Protein AF-A0A4Q3AF42-F1 (afdb_monomer_lite)

pLDDT: mean 87.9, std 11.04, range [40.94, 97.75]

Sequence (91 aa):
MTRASASNPMFGGGLWRNAGGREIEVEDALDPPASTGFWQEAGLSRSQPRDFYALIGSSGRRVYIWPREQVVIARHGVARSWRDGPFLRAI

Radius of gyration: 13.6 Å; chains: 1; bounding box: 35×37×26 Å

Foldseek 3Di:
DPDQDPVGNDFAFDKAFFAADDADFVVVCVVVPDDPVCNVRYGNEPLDDRRWMWGDTPQQFIWTADPVVRDIDGDPDGHNPDHSYVVVVVD

Structure (mmCIF, N/CA/C/O backbone):
data_AF-A0A4Q3AF42-F1
#
_entry.id   AF-A0A4Q3AF42-F1
#
loop_
_atom_site.group_PDB
_atom_site.id
_atom_site.type_symbol
_atom_site.label_atom_id
_atom_site.label_alt_id
_atom_site.label_comp_id
_atom_site.label_asym_id
_atom_site.label_entity_id
_atom_site.label_seq_id
_atom_site.pdbx_PDB_ins_code
_atom_site.Cartn_x
_atom_site.Cartn_y
_atom_site.Cartn_z
_atom_site.occupancy
_atom_site.B_iso_or_equiv
_atom_site.auth_seq_id
_atom_site.auth_comp_id
_atom_site.auth_asym_id
_atom_site.auth_atom_id
_atom_site.pdbx_PDB_model_num
ATOM 1 N N . MET A 1 1 ? 4.332 -21.478 -1.972 1.00 40.94 1 MET A N 1
ATOM 2 C CA . MET A 1 1 ? 5.180 -21.409 -0.761 1.00 40.94 1 MET A CA 1
ATOM 3 C C . MET A 1 1 ? 6.131 -20.232 -0.893 1.00 40.94 1 MET A C 1
ATOM 5 O O . MET A 1 1 ? 6.825 -20.124 -1.896 1.00 40.94 1 MET A O 1
ATOM 9 N N . THR A 1 2 ? 6.123 -19.320 0.073 1.00 50.84 2 THR A N 1
ATOM 10 C CA . THR A 1 2 ? 7.061 -18.200 0.185 1.00 50.84 2 THR A CA 1
ATOM 11 C C . THR A 1 2 ? 8.410 -18.752 0.650 1.00 50.84 2 THR A C 1
ATOM 13 O O . THR A 1 2 ? 8.662 -18.867 1.842 1.00 50.84 2 THR A O 1
ATOM 16 N N . ARG A 1 3 ? 9.266 -19.202 -0.276 1.00 51.72 3 ARG A N 1
ATOM 17 C CA . ARG A 1 3 ? 10.562 -19.769 0.114 1.00 51.72 3 ARG A CA 1
ATOM 18 C C . ARG A 1 3 ? 11.496 -18.625 0.493 1.00 51.72 3 ARG A C 1
ATOM 20 O O . ARG A 1 3 ? 12.056 -17.965 -0.377 1.00 51.72 3 ARG A O 1
ATOM 27 N N . ALA A 1 4 ? 11.598 -18.369 1.791 1.00 57.91 4 ALA A N 1
ATOM 28 C CA . ALA A 1 4 ? 12.673 -17.566 2.345 1.00 57.91 4 ALA A CA 1
ATOM 29 C C . ALA A 1 4 ? 13.993 -18.215 1.908 1.00 57.91 4 ALA A C 1
ATOM 31 O O . ALA A 1 4 ? 14.080 -19.450 1.862 1.00 57.91 4 ALA A O 1
ATOM 32 N N . SER A 1 5 ? 14.979 -17.429 1.477 1.00 62.16 5 SER A N 1
ATOM 33 C CA . SER A 1 5 ? 16.249 -18.040 1.092 1.00 62.16 5 SER A CA 1
ATOM 34 C C . SER A 1 5 ? 16.928 -18.558 2.360 1.00 62.16 5 SER A C 1
ATOM 36 O O . SER A 1 5 ? 16.765 -17.980 3.433 1.00 62.16 5 SER A O 1
ATOM 38 N N . ALA A 1 6 ? 17.696 -19.644 2.260 1.00 69.75 6 ALA A N 1
ATOM 39 C CA . ALA A 1 6 ? 18.472 -20.119 3.410 1.00 69.75 6 ALA A CA 1
ATOM 40 C C . ALA A 1 6 ? 19.441 -19.034 3.925 1.00 69.75 6 ALA A C 1
ATOM 42 O O . ALA A 1 6 ? 19.769 -19.006 5.105 1.00 69.75 6 ALA A O 1
ATOM 43 N N . SER A 1 7 ? 19.858 -18.122 3.042 1.00 72.81 7 SER A N 1
ATOM 44 C CA . SER A 1 7 ? 20.741 -16.997 3.351 1.00 72.81 7 SER A CA 1
ATOM 45 C C . SER A 1 7 ? 20.034 -15.837 4.061 1.00 72.81 7 SER A C 1
ATOM 47 O O . SER A 1 7 ? 20.679 -15.114 4.811 1.00 72.81 7 SER A O 1
ATOM 49 N N . ASN A 1 8 ? 18.731 -15.640 3.838 1.00 70.19 8 ASN A N 1
ATOM 50 C CA . ASN A 1 8 ? 17.920 -14.673 4.570 1.00 70.19 8 ASN A CA 1
ATOM 51 C C . ASN A 1 8 ? 16.481 -15.199 4.729 1.00 70.19 8 ASN A C 1
ATOM 53 O O . ASN A 1 8 ? 15.673 -15.079 3.799 1.00 70.19 8 ASN A O 1
ATOM 57 N N . PRO A 1 9 ? 16.140 -15.766 5.902 1.00 70.56 9 PRO A N 1
ATOM 58 C CA . PRO A 1 9 ? 14.796 -16.255 6.168 1.00 70.56 9 PRO A CA 1
ATOM 59 C C . PRO A 1 9 ? 13.795 -15.126 6.470 1.00 70.56 9 PRO A C 1
ATOM 61 O O . PRO A 1 9 ? 12.601 -15.385 6.621 1.00 70.56 9 PRO A O 1
ATOM 64 N N . MET A 1 10 ? 14.270 -13.883 6.587 1.00 75.19 10 MET A N 1
ATOM 65 C CA . MET A 1 10 ? 13.461 -12.721 6.926 1.00 75.19 10 MET A CA 1
ATOM 66 C C . MET A 1 10 ? 12.953 -12.018 5.666 1.00 75.19 10 MET A C 1
ATOM 68 O O . MET A 1 10 ? 13.614 -11.979 4.628 1.00 75.19 10 MET A O 1
ATOM 72 N N . PHE A 1 11 ? 11.777 -11.405 5.782 1.00 74.25 11 PHE A N 1
ATOM 73 C CA . PHE A 1 11 ? 11.173 -10.590 4.734 1.00 74.25 11 PHE A CA 1
ATOM 74 C C . PHE A 1 11 ? 10.935 -9.178 5.267 1.00 74.25 11 PHE A C 1
ATOM 76 O O . PHE A 1 11 ? 10.474 -9.011 6.394 1.00 74.25 11 PHE A O 1
ATOM 83 N N . GLY A 1 12 ? 11.247 -8.174 4.451 1.00 77.88 12 GLY A N 1
ATOM 84 C CA . GLY A 1 12 ? 10.96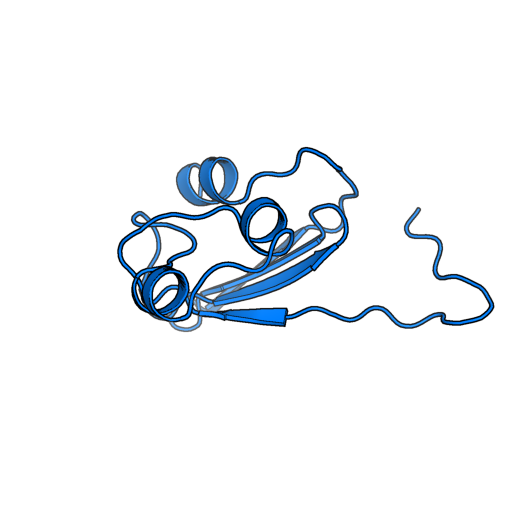2 -6.770 4.738 1.00 77.88 12 GLY A CA 1
ATOM 85 C C . GLY A 1 12 ? 9.768 -6.255 3.938 1.00 77.88 12 GLY A C 1
ATOM 86 O O . GLY A 1 12 ? 9.390 -6.829 2.913 1.00 77.88 12 GLY A O 1
ATOM 87 N N . GLY A 1 13 ? 9.196 -5.149 4.401 1.00 85.00 13 GLY A N 1
ATOM 88 C CA . GLY A 1 13 ? 8.171 -4.396 3.691 1.00 85.00 13 GLY A CA 1
ATOM 89 C C . GLY A 1 13 ? 8.231 -2.921 4.071 1.00 85.00 13 GLY A C 1
ATOM 90 O O . GLY A 1 13 ? 8.735 -2.573 5.139 1.00 85.00 13 GLY A O 1
ATOM 91 N N . GLY A 1 14 ? 7.736 -2.061 3.186 1.00 90.19 14 GLY A N 1
ATOM 92 C CA . GLY A 1 14 ? 7.568 -0.635 3.469 1.00 90.19 14 GLY A CA 1
ATOM 93 C C . GLY A 1 14 ? 6.203 -0.362 4.094 1.00 90.19 14 GLY A C 1
ATOM 94 O O . GLY A 1 14 ? 5.229 -1.027 3.736 1.00 90.19 14 GLY A O 1
ATOM 95 N N . LEU A 1 15 ? 6.127 0.610 5.004 1.00 93.62 15 LEU A N 1
ATOM 96 C CA . LEU A 1 15 ? 4.864 1.118 5.540 1.00 93.62 15 LEU A CA 1
ATOM 97 C C . LEU A 1 15 ? 4.400 2.320 4.710 1.00 93.62 15 LEU A C 1
ATOM 99 O O . LEU A 1 15 ? 5.118 3.311 4.599 1.00 93.62 15 LEU A O 1
ATOM 103 N N . TRP A 1 16 ? 3.189 2.240 4.165 1.00 93.31 16 TRP A N 1
ATOM 104 C CA . TRP A 1 16 ? 2.634 3.232 3.247 1.00 93.31 16 TRP A CA 1
ATOM 105 C C . TRP A 1 16 ? 1.329 3.7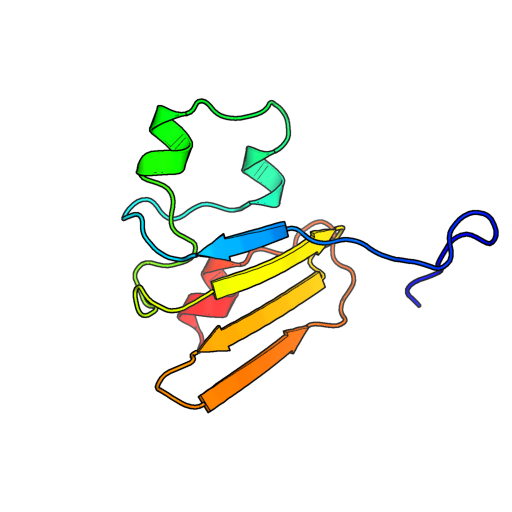89 3.786 1.00 93.31 16 TRP A C 1
ATOM 107 O O . TRP A 1 16 ? 0.370 3.045 3.969 1.00 93.31 16 TRP A O 1
ATOM 117 N N . ARG A 1 17 ? 1.27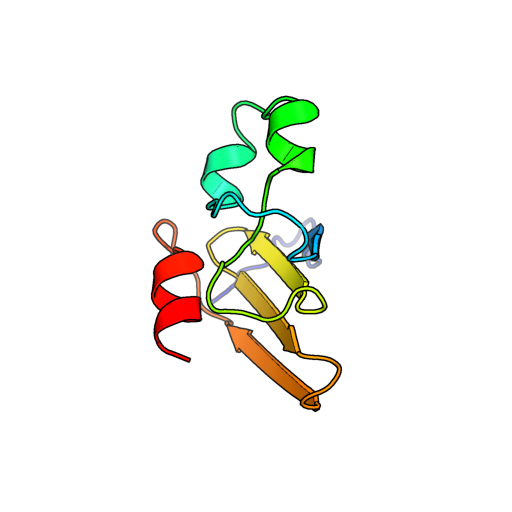6 5.101 4.014 1.00 94.19 17 ARG A N 1
ATOM 118 C CA . ARG A 1 17 ? 0.058 5.800 4.434 1.00 94.19 17 ARG A CA 1
ATOM 119 C C . ARG A 1 17 ? -0.735 6.281 3.222 1.00 94.19 17 ARG A C 1
ATOM 121 O O . ARG A 1 17 ? -0.169 6.856 2.298 1.00 94.19 17 ARG A O 1
ATOM 128 N N . ASN A 1 18 ? -2.054 6.145 3.274 1.00 94.81 18 ASN A N 1
ATOM 129 C CA . ASN A 1 18 ? -2.967 6.616 2.238 1.00 94.81 18 ASN A CA 1
ATOM 130 C C . ASN A 1 18 ? -3.268 8.122 2.347 1.00 94.81 18 ASN A C 1
ATOM 132 O O . ASN A 1 18 ? -4.381 8.522 2.666 1.00 94.81 18 ASN A O 1
ATOM 136 N N . ALA A 1 19 ? -2.269 8.984 2.155 1.00 87.81 19 ALA A N 1
ATOM 137 C CA . ALA A 1 19 ? -2.430 10.422 2.403 1.00 87.81 19 ALA A CA 1
ATOM 138 C C . ALA A 1 19 ? -2.717 11.262 1.145 1.00 87.81 19 ALA A C 1
ATOM 140 O O . ALA A 1 19 ? -3.373 12.305 1.255 1.00 87.81 19 ALA A O 1
ATOM 141 N N . GLY A 1 20 ? -2.218 10.838 -0.019 1.00 86.62 20 GLY A N 1
ATOM 142 C CA . GLY A 1 20 ? -2.338 11.572 -1.275 1.00 86.62 20 GLY A CA 1
ATOM 143 C C . GLY A 1 20 ? -3.621 11.280 -2.056 1.00 86.62 20 GLY A C 1
ATOM 144 O O . GLY A 1 20 ? -4.372 10.357 -1.750 1.00 86.62 20 GLY A O 1
ATOM 145 N N . GLY A 1 21 ? -3.891 12.107 -3.068 1.00 85.56 21 GLY A N 1
ATOM 146 C CA . GLY A 1 21 ? -5.076 11.988 -3.925 1.00 85.56 21 GLY A CA 1
ATOM 147 C C . GLY A 1 21 ? -4.855 11.173 -5.199 1.00 85.56 21 GLY A C 1
ATOM 148 O O . GLY A 1 21 ? -5.826 10.767 -5.838 1.00 85.56 21 GLY A O 1
ATOM 149 N N . ARG A 1 22 ? -3.600 10.933 -5.586 1.00 92.88 22 ARG A N 1
ATOM 150 C CA . ARG A 1 22 ? -3.243 10.199 -6.799 1.00 92.88 22 ARG A CA 1
ATOM 151 C C . ARG A 1 22 ? -3.058 8.725 -6.471 1.00 92.88 22 ARG A C 1
ATOM 153 O O . ARG A 1 22 ? -2.088 8.360 -5.818 1.00 92.88 22 ARG A O 1
ATOM 160 N N . GLU A 1 23 ? -3.988 7.894 -6.930 1.00 94.81 23 GLU A N 1
ATOM 161 C CA . GLU A 1 23 ? -3.925 6.440 -6.747 1.00 94.81 23 GLU A CA 1
ATOM 162 C C . GLU A 1 23 ? -2.726 5.868 -7.503 1.00 94.81 23 GLU A C 1
ATOM 164 O O . GLU A 1 23 ? -2.561 6.126 -8.699 1.00 94.81 23 GLU A O 1
ATOM 169 N N . ILE A 1 24 ? -1.893 5.102 -6.806 1.00 93.88 24 ILE A N 1
ATOM 170 C CA . ILE A 1 24 ? -0.704 4.471 -7.375 1.00 93.88 24 ILE A CA 1
ATOM 171 C C . ILE A 1 24 ? -0.678 2.974 -7.088 1.00 93.88 24 ILE A C 1
ATOM 173 O O . ILE A 1 24 ? -1.248 2.492 -6.112 1.00 93.88 24 ILE A O 1
ATOM 177 N N . GLU A 1 25 ? 0.075 2.259 -7.915 1.00 92.19 25 GLU A N 1
ATOM 178 C CA . GLU A 1 25 ? 0.554 0.920 -7.600 1.00 92.19 25 GLU A CA 1
ATOM 179 C C . GLU A 1 25 ? 2.012 1.031 -7.161 1.00 92.19 25 GLU A C 1
ATOM 181 O O . GLU A 1 25 ? 2.865 1.507 -7.910 1.00 92.19 25 GLU A O 1
ATOM 186 N N . VAL A 1 26 ? 2.302 0.635 -5.921 1.00 89.38 26 VAL A N 1
ATOM 187 C CA . VAL A 1 26 ? 3.617 0.885 -5.313 1.00 89.38 26 VAL A CA 1
ATOM 188 C C . VAL A 1 26 ? 4.725 0.105 -6.014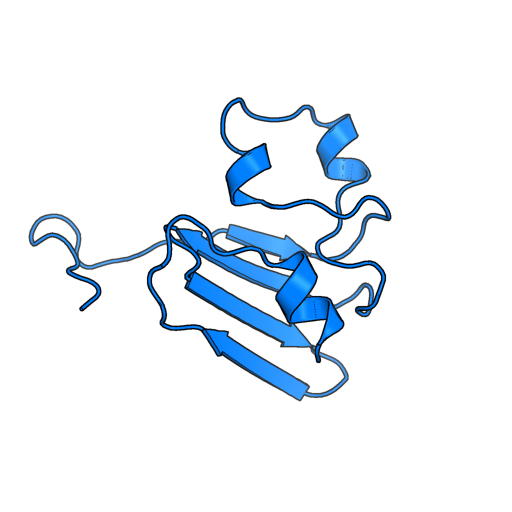 1.00 89.38 26 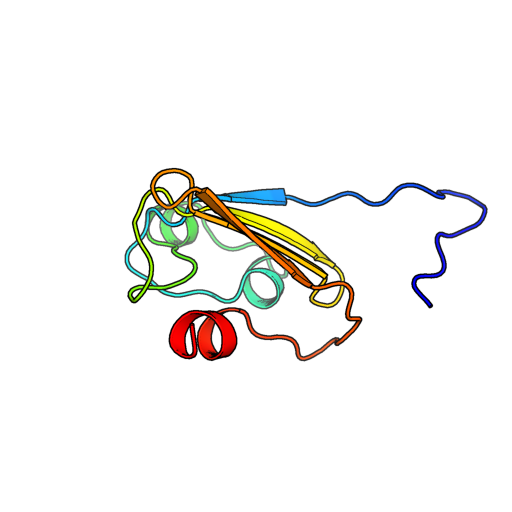VAL A C 1
ATOM 190 O O . VAL A 1 26 ? 5.797 0.657 -6.233 1.00 89.38 26 VAL A O 1
ATOM 193 N N . GLU A 1 27 ? 4.475 -1.146 -6.408 1.00 86.25 27 GLU A N 1
ATOM 194 C CA . GLU A 1 27 ? 5.482 -1.958 -7.109 1.00 86.25 27 GLU A CA 1
ATOM 195 C C . GLU A 1 27 ? 5.862 -1.356 -8.477 1.00 86.25 27 GLU A C 1
ATOM 197 O O . GLU A 1 27 ? 7.031 -1.426 -8.845 1.00 86.25 27 GLU A O 1
ATOM 202 N N . ASP A 1 28 ? 4.930 -0.681 -9.162 1.00 89.12 28 ASP A N 1
ATOM 203 C CA . ASP A 1 28 ? 5.182 0.009 -10.439 1.00 89.12 28 ASP A CA 1
ATOM 204 C C . ASP A 1 28 ? 5.964 1.331 -10.249 1.00 89.12 28 ASP A C 1
ATOM 206 O O . ASP A 1 28 ? 6.603 1.820 -11.176 1.00 89.12 28 ASP A O 1
ATOM 210 N N . ALA A 1 29 ? 5.904 1.939 -9.059 1.00 88.88 29 ALA A N 1
ATOM 211 C CA . ALA A 1 29 ? 6.484 3.256 -8.764 1.00 88.88 29 ALA A CA 1
ATOM 212 C C . ALA A 1 29 ? 7.897 3.208 -8.149 1.00 88.88 29 ALA A C 1
ATOM 214 O O . ALA A 1 29 ? 8.530 4.252 -7.956 1.00 88.88 29 ALA A O 1
ATOM 215 N N . LEU A 1 30 ? 8.370 2.012 -7.787 1.00 85.88 30 LEU A N 1
ATOM 216 C CA . LEU A 1 30 ? 9.676 1.812 -7.157 1.00 85.88 30 LEU A CA 1
ATOM 217 C C . LEU A 1 30 ? 10.821 1.656 -8.167 1.00 85.88 30 LEU A C 1
ATOM 219 O O . LEU A 1 30 ? 11.965 1.910 -7.792 1.00 85.88 30 LEU A O 1
ATOM 223 N N . ASP A 1 31 ? 10.538 1.262 -9.413 1.00 83.75 31 ASP A N 1
ATOM 224 C CA . ASP A 1 31 ? 11.562 1.049 -10.441 1.00 83.75 31 ASP A CA 1
ATOM 225 C C . ASP A 1 31 ? 11.083 1.496 -11.843 1.00 83.75 31 ASP A C 1
ATOM 227 O O . ASP A 1 31 ? 10.244 0.822 -12.446 1.00 83.75 31 ASP A O 1
ATOM 231 N N . PRO A 1 32 ? 11.589 2.627 -12.380 1.00 86.06 32 PRO A N 1
ATOM 232 C CA . PRO A 1 32 ? 12.561 3.526 -11.756 1.00 86.06 32 PRO A CA 1
ATOM 233 C C . PRO A 1 32 ? 11.959 4.296 -10.561 1.00 86.06 32 PRO A C 1
ATOM 235 O O . PRO A 1 32 ? 10.755 4.564 -10.551 1.00 86.06 32 PRO A O 1
ATOM 238 N N . PRO A 1 33 ? 12.775 4.715 -9.571 1.00 85.88 33 PRO A N 1
ATOM 239 C CA . PRO A 1 33 ? 12.283 5.469 -8.421 1.00 85.88 33 PRO A CA 1
ATOM 240 C C . PRO A 1 33 ? 11.588 6.769 -8.834 1.00 85.88 33 PRO A C 1
ATOM 242 O O . PRO A 1 33 ? 12.173 7.621 -9.509 1.00 85.88 33 PRO A O 1
ATOM 245 N N . ALA A 1 34 ? 10.343 6.947 -8.397 1.00 90.69 34 ALA A N 1
ATOM 246 C CA . ALA A 1 34 ? 9.593 8.162 -8.676 1.00 90.69 34 ALA A CA 1
ATOM 247 C C . ALA A 1 34 ? 10.095 9.385 -7.876 1.00 90.69 34 ALA A C 1
ATOM 249 O O . ALA A 1 34 ? 10.733 9.257 -6.828 1.00 90.69 34 ALA A O 1
ATOM 250 N N . SER A 1 35 ? 9.780 10.591 -8.364 1.00 93.44 35 SER A N 1
ATOM 251 C CA . SER A 1 35 ? 10.221 11.857 -7.761 1.00 93.44 35 SER A CA 1
ATOM 252 C C . SER A 1 35 ? 9.563 12.146 -6.405 1.00 93.44 35 SER A C 1
ATOM 254 O O . SER A 1 35 ? 8.491 11.642 -6.082 1.00 93.44 35 SER A O 1
ATOM 256 N N . THR A 1 36 ? 10.151 13.042 -5.612 1.00 91.62 36 THR A N 1
ATOM 257 C CA . THR A 1 36 ? 9.548 13.477 -4.339 1.00 91.62 36 THR A CA 1
ATOM 258 C C . THR A 1 36 ? 8.137 14.046 -4.522 1.00 91.62 36 THR A C 1
ATOM 260 O O . THR A 1 36 ? 7.242 13.708 -3.751 1.00 91.62 36 THR A O 1
ATOM 263 N N . GLY A 1 37 ? 7.912 14.862 -5.560 1.00 93.38 37 GLY A N 1
ATOM 264 C CA . GLY A 1 37 ? 6.587 15.422 -5.861 1.00 93.38 37 GLY A CA 1
ATOM 265 C C . GLY A 1 37 ? 5.553 14.342 -6.193 1.00 93.38 37 GLY A C 1
ATOM 266 O O . GLY A 1 37 ? 4.425 14.399 -5.712 1.00 93.38 37 GLY A O 1
ATOM 267 N N . PHE A 1 38 ? 5.963 13.289 -6.915 1.00 93.31 38 PHE A N 1
ATOM 268 C CA . PHE A 1 38 ? 5.116 12.120 -7.171 1.00 93.31 38 PHE A CA 1
ATOM 269 C C . PHE A 1 38 ? 4.610 11.503 -5.858 1.00 93.31 38 PHE A C 1
ATOM 271 O O . PHE A 1 38 ? 3.423 11.184 -5.753 1.00 93.31 38 PHE A O 1
ATOM 278 N N . TRP A 1 39 ? 5.495 11.337 -4.867 1.00 91.25 39 TRP A N 1
ATOM 279 C CA . TRP A 1 39 ? 5.172 10.689 -3.591 1.00 91.25 39 TRP A CA 1
ATOM 280 C C . TRP A 1 39 ? 4.345 11.567 -2.653 1.00 91.25 39 TRP A C 1
ATOM 282 O O . TRP A 1 39 ? 3.514 11.040 -1.919 1.00 91.25 39 TRP A O 1
ATOM 292 N N . GLN A 1 40 ? 4.514 12.890 -2.699 1.00 91.62 40 GLN A N 1
ATOM 293 C CA . GLN A 1 40 ? 3.692 13.826 -1.919 1.00 91.62 40 GLN A CA 1
ATOM 294 C C . GLN A 1 40 ? 2.208 13.757 -2.300 1.00 91.62 40 GLN A C 1
ATOM 296 O O . GLN A 1 40 ? 1.336 13.943 -1.452 1.00 91.62 40 GLN A O 1
ATOM 301 N N . GLU A 1 41 ? 1.920 13.453 -3.563 1.00 93.25 41 GLU A N 1
ATOM 302 C CA . GLU A 1 41 ? 0.556 13.321 -4.073 1.00 93.25 41 GLU A CA 1
ATOM 303 C C . GLU A 1 41 ? 0.044 11.875 -4.074 1.00 93.25 41 GLU A C 1
ATOM 305 O O . GLU A 1 41 ? -1.139 11.653 -4.337 1.00 93.25 41 GLU A O 1
ATOM 310 N N . ALA A 1 42 ? 0.903 10.892 -3.787 1.00 93.69 42 ALA A N 1
ATOM 311 C CA . ALA A 1 42 ? 0.582 9.473 -3.885 1.00 93.69 42 ALA A CA 1
ATOM 312 C C . ALA A 1 42 ? -0.340 8.983 -2.754 1.00 93.69 42 ALA A C 1
ATOM 314 O O . ALA A 1 42 ? -0.138 9.261 -1.571 1.00 93.69 42 ALA A O 1
ATOM 315 N N . GLY A 1 43 ? -1.339 8.194 -3.132 1.00 94.88 43 GLY A N 1
ATOM 316 C CA . GLY A 1 43 ? -2.229 7.449 -2.251 1.00 94.88 43 GLY A CA 1
ATOM 317 C C . GLY A 1 43 ? -2.446 6.036 -2.790 1.00 94.88 43 GLY A C 1
ATOM 318 O O . GLY A 1 43 ? -2.242 5.766 -3.971 1.00 94.88 43 GLY A O 1
ATOM 319 N N . LEU A 1 44 ? -2.854 5.118 -1.919 1.00 95.00 44 LEU A N 1
ATOM 320 C CA . LEU A 1 44 ? -3.143 3.730 -2.287 1.00 95.00 44 LEU A CA 1
ATOM 321 C C . LEU A 1 44 ? -4.547 3.587 -2.881 1.00 95.00 44 LEU A C 1
ATOM 323 O O . LEU A 1 44 ? -4.758 2.798 -3.796 1.00 95.00 44 LEU A O 1
ATOM 327 N N . SER A 1 45 ? -5.516 4.343 -2.361 1.00 95.50 45 SER A N 1
ATOM 328 C CA . SER A 1 45 ? -6.885 4.346 -2.871 1.00 95.50 45 SER A CA 1
ATOM 329 C C . SER A 1 45 ? -7.632 5.610 -2.458 1.00 95.50 45 SER A C 1
ATOM 331 O O . SER A 1 45 ? -7.579 6.025 -1.299 1.00 95.50 45 SER A O 1
ATOM 333 N N . ARG A 1 46 ? -8.401 6.183 -3.387 1.00 95.06 46 ARG A N 1
ATOM 334 C CA . ARG A 1 46 ? -9.343 7.275 -3.098 1.00 95.06 46 ARG A CA 1
ATOM 335 C C . ARG A 1 46 ? -10.628 6.788 -2.436 1.00 95.06 46 ARG A C 1
ATOM 337 O O . ARG A 1 46 ? -11.320 7.600 -1.833 1.00 95.06 46 ARG A O 1
ATOM 344 N N . SER A 1 47 ? -10.958 5.500 -2.558 1.00 94.19 47 SER A N 1
ATOM 345 C CA . SER A 1 47 ? -12.132 4.916 -1.896 1.00 94.19 47 SER A CA 1
ATOM 346 C C . SER A 1 47 ? -11.892 4.603 -0.420 1.00 94.19 47 SER A C 1
ATOM 348 O O . SER A 1 47 ? -12.848 4.329 0.295 1.00 94.19 47 SER A O 1
ATOM 350 N N . GLN A 1 48 ? -10.636 4.642 0.035 1.00 95.81 48 GLN A N 1
ATOM 351 C CA . GLN A 1 48 ? -10.258 4.277 1.397 1.00 95.81 48 GLN A CA 1
ATOM 352 C C . GLN A 1 48 ? -9.935 5.511 2.261 1.00 95.81 48 GLN A C 1
ATOM 354 O O . GLN A 1 48 ? -9.514 6.543 1.726 1.00 95.81 48 GLN A O 1
ATOM 359 N N . PRO A 1 49 ? -10.098 5.430 3.597 1.00 95.06 49 PRO A N 1
ATOM 360 C CA . PRO A 1 49 ? -9.796 6.528 4.518 1.00 95.06 49 PRO A CA 1
ATOM 361 C C . PRO A 1 49 ? -8.341 7.014 4.444 1.00 95.06 49 PRO A C 1
ATOM 363 O O . PRO A 1 49 ? -7.441 6.287 4.030 1.00 95.06 49 PRO A O 1
ATOM 366 N N . ARG A 1 50 ? -8.070 8.250 4.884 1.00 94.25 50 ARG A N 1
ATOM 367 C CA . ARG A 1 50 ? -6.708 8.833 4.838 1.00 94.25 50 ARG A CA 1
ATOM 368 C C . ARG A 1 50 ? -5.746 8.334 5.924 1.00 94.25 50 ARG A C 1
ATOM 370 O O . ARG A 1 50 ? -4.543 8.614 5.896 1.00 94.25 50 ARG A O 1
ATOM 377 N N . ASP A 1 51 ? -6.283 7.683 6.942 1.00 93.94 51 ASP A N 1
ATOM 378 C CA . ASP A 1 51 ? -5.540 7.035 8.021 1.00 93.94 51 ASP A CA 1
ATOM 379 C C . ASP A 1 51 ? -5.367 5.528 7.800 1.00 93.94 51 ASP A C 1
ATOM 381 O O . ASP A 1 51 ? -4.693 4.876 8.592 1.00 93.94 51 ASP A O 1
ATOM 385 N N . PHE A 1 52 ? -5.882 5.006 6.684 1.00 95.88 52 PHE A N 1
ATOM 386 C CA . PHE A 1 52 ? -5.519 3.702 6.150 1.00 95.88 52 PHE A CA 1
ATOM 387 C C . PHE A 1 52 ? -4.013 3.636 5.855 1.00 95.88 52 PHE A C 1
ATOM 389 O O . PHE A 1 52 ? -3.421 4.577 5.304 1.00 95.88 52 PHE A O 1
ATOM 396 N N . TYR A 1 53 ? -3.389 2.507 6.177 1.00 96.19 53 TYR A N 1
ATOM 397 C CA . TYR A 1 53 ? -2.022 2.221 5.760 1.00 96.19 53 TYR A CA 1
ATOM 398 C C . TYR A 1 53 ? -1.819 0.756 5.392 1.00 96.19 53 TYR A C 1
ATOM 400 O O . TYR A 1 53 ? -2.547 -0.136 5.829 1.00 96.19 53 TYR A O 1
ATOM 408 N N . ALA A 1 54 ? -0.795 0.514 4.579 1.00 96.50 54 ALA A N 1
ATOM 409 C CA . ALA A 1 54 ? -0.421 -0.811 4.125 1.00 96.50 54 ALA A CA 1
ATOM 410 C C . ALA A 1 54 ? 1.048 -1.114 4.426 1.00 96.50 54 ALA A C 1
ATOM 412 O O . ALA A 1 54 ? 1.931 -0.301 4.147 1.00 96.50 54 ALA A O 1
ATOM 413 N N . LEU A 1 55 ? 1.319 -2.316 4.932 1.00 95.38 55 LEU A N 1
ATOM 414 C CA . LEU A 1 55 ? 2.637 -2.931 4.835 1.00 95.38 55 LEU A CA 1
ATOM 415 C C . LEU A 1 55 ? 2.734 -3.625 3.475 1.00 95.38 55 LEU A C 1
ATOM 417 O O . LEU A 1 55 ? 1.990 -4.569 3.197 1.00 95.38 55 LEU A O 1
ATOM 421 N N . ILE A 1 56 ? 3.648 -3.159 2.631 1.00 92.25 56 ILE A N 1
ATOM 422 C CA . ILE A 1 56 ? 3.812 -3.634 1.258 1.00 92.25 56 ILE A CA 1
ATOM 423 C C . ILE A 1 56 ? 5.116 -4.415 1.157 1.00 92.25 56 ILE A C 1
ATOM 425 O O . ILE A 1 56 ? 6.206 -3.852 1.270 1.00 92.25 56 ILE A O 1
ATOM 429 N N . GLY A 1 57 ? 4.984 -5.725 0.960 1.00 89.06 57 GLY A N 1
ATOM 430 C CA . GLY A 1 57 ? 6.078 -6.625 0.620 1.00 89.06 57 GLY A CA 1
ATOM 431 C C . GLY A 1 57 ? 6.063 -6.981 -0.865 1.00 89.06 57 GLY A C 1
ATOM 432 O O . GLY A 1 57 ? 5.062 -6.802 -1.561 1.00 89.06 57 GLY A O 1
ATOM 433 N N . SER A 1 58 ? 7.168 -7.539 -1.349 1.00 83.62 58 SER A N 1
ATOM 434 C CA . SER A 1 58 ? 7.305 -7.918 -2.756 1.00 83.62 58 SER A CA 1
ATOM 435 C C . SER A 1 58 ? 6.287 -8.977 -3.200 1.00 83.62 58 SER A C 1
ATOM 437 O O . SER A 1 58 ? 5.768 -9.767 -2.398 1.00 83.62 58 SER A O 1
ATOM 439 N N . SER A 1 59 ? 6.043 -9.033 -4.511 1.00 85.38 59 SER A N 1
ATOM 440 C CA . SER A 1 59 ? 5.174 -10.010 -5.183 1.00 85.38 59 SER A CA 1
ATOM 441 C C . SER A 1 59 ? 3.731 -10.005 -4.665 1.00 85.38 59 SER A C 1
ATOM 443 O O . SER A 1 59 ? 3.121 -11.066 -4.471 1.00 85.38 59 SER A O 1
ATOM 445 N N . GLY A 1 60 ? 3.199 -8.814 -4.396 1.00 87.25 60 GLY A N 1
ATOM 446 C CA . GLY A 1 60 ? 1.822 -8.637 -3.948 1.00 87.25 60 GLY A CA 1
ATOM 447 C C . GLY A 1 60 ? 1.546 -8.953 -2.474 1.00 87.25 60 GLY A C 1
ATOM 448 O O . GLY A 1 60 ? 0.385 -8.986 -2.077 1.00 87.25 60 GLY A O 1
ATOM 449 N N . ARG A 1 61 ? 2.541 -9.229 -1.625 1.00 89.75 61 ARG A N 1
ATOM 450 C CA . ARG A 1 61 ? 2.274 -9.472 -0.192 1.00 89.75 61 ARG A CA 1
ATOM 451 C C . ARG A 1 61 ? 1.847 -8.176 0.483 1.00 89.75 61 ARG A C 1
ATOM 453 O O . ARG A 1 61 ? 2.509 -7.151 0.306 1.00 89.75 61 ARG A O 1
ATOM 460 N N . ARG A 1 62 ? 0.744 -8.215 1.230 1.00 93.56 62 ARG A N 1
ATOM 461 C CA . ARG A 1 62 ? 0.147 -7.017 1.830 1.00 93.56 62 ARG A CA 1
ATOM 462 C C . ARG A 1 62 ? -0.369 -7.299 3.230 1.00 93.56 62 ARG A C 1
ATOM 464 O O . ARG A 1 62 ? -0.904 -8.378 3.489 1.00 93.56 62 ARG A O 1
ATOM 471 N N . VAL A 1 63 ? -0.257 -6.300 4.092 1.00 95.62 63 VAL A N 1
ATOM 472 C CA . VAL A 1 63 ? -1.100 -6.160 5.281 1.00 95.62 63 VAL A CA 1
ATOM 473 C C . VAL A 1 63 ? -1.759 -4.797 5.186 1.00 95.62 63 VAL A C 1
ATOM 475 O O . VAL A 1 63 ? -1.065 -3.789 5.150 1.00 95.62 63 VAL A O 1
ATOM 478 N N . TYR A 1 64 ? -3.079 -4.778 5.107 1.00 96.94 64 TYR A N 1
ATOM 479 C CA . TYR A 1 64 ? -3.901 -3.580 5.010 1.00 96.94 64 TYR A CA 1
ATOM 480 C C . TYR A 1 64 ? -4.531 -3.301 6.369 1.00 96.94 64 TYR A C 1
ATOM 482 O O . TYR A 1 64 ? -5.053 -4.230 6.989 1.00 96.94 64 TYR A O 1
ATOM 490 N N . ILE A 1 65 ? -4.443 -2.062 6.850 1.00 97.75 65 ILE A N 1
ATOM 491 C CA . ILE A 1 65 ? -4.818 -1.705 8.219 1.00 97.75 65 ILE A CA 1
ATOM 492 C C . ILE A 1 65 ? -5.691 -0.452 8.201 1.00 97.75 65 ILE A C 1
ATOM 494 O O . ILE A 1 65 ? -5.264 0.602 7.727 1.00 97.75 65 ILE A O 1
ATOM 498 N N . TRP A 1 66 ? -6.889 -0.587 8.766 1.00 97.44 66 TRP A N 1
ATOM 499 C CA . TRP A 1 66 ? -7.866 0.472 9.012 1.00 97.44 66 TRP A CA 1
ATOM 500 C C . TRP A 1 66 ? -7.962 0.713 10.521 1.00 97.44 66 TRP A C 1
ATOM 502 O O . TRP A 1 66 ? -8.650 -0.036 11.222 1.00 97.44 66 TRP A O 1
ATOM 512 N N . PRO A 1 67 ? -7.226 1.700 11.063 1.00 96.00 67 PRO A N 1
ATOM 513 C CA . PRO A 1 67 ? -7.068 1.838 12.509 1.00 96.00 67 PRO A CA 1
ATOM 514 C C . PRO A 1 67 ? -8.365 2.182 13.237 1.00 96.00 67 PRO A C 1
ATOM 516 O O . PRO A 1 67 ? -8.602 1.668 14.328 1.00 96.00 67 PRO A O 1
ATOM 519 N N . ARG A 1 68 ? -9.203 3.047 12.653 1.00 95.50 68 ARG A N 1
ATOM 520 C CA . ARG A 1 68 ? -10.460 3.494 13.276 1.00 95.50 68 ARG A CA 1
ATOM 521 C C . ARG A 1 68 ? -11.498 2.386 13.305 1.00 95.50 68 ARG A C 1
ATOM 523 O O . ARG A 1 68 ? -12.184 2.211 14.304 1.00 95.50 68 ARG A O 1
ATOM 530 N N . GLU A 1 69 ? -11.583 1.642 12.215 1.00 95.25 69 GLU A N 1
ATOM 531 C CA . GLU A 1 69 ? -12.516 0.542 12.009 1.00 95.25 69 GLU A CA 1
ATOM 532 C C . GLU A 1 69 ? -12.034 -0.750 12.683 1.00 95.25 69 GLU A C 1
ATOM 534 O O . GLU A 1 69 ? -12.796 -1.706 12.790 1.00 95.25 69 GLU A O 1
ATOM 539 N N . GLN A 1 70 ? -10.779 -0.780 13.149 1.00 95.94 70 GLN A N 1
ATOM 540 C CA . GLN A 1 70 ? -10.120 -1.952 13.734 1.00 95.94 70 GLN A CA 1
ATOM 541 C C . GLN A 1 70 ? -10.114 -3.163 12.789 1.00 95.94 70 GLN A C 1
ATOM 543 O O . GLN A 1 70 ? -10.192 -4.314 13.218 1.00 95.94 70 GLN A O 1
ATOM 548 N N . VAL A 1 71 ? -9.992 -2.902 11.486 1.00 97.00 71 VAL A N 1
ATOM 549 C CA . VAL A 1 71 ? -9.942 -3.938 10.452 1.00 97.00 71 VAL A CA 1
ATOM 550 C C . VAL A 1 71 ? -8.503 -4.140 9.997 1.00 97.00 71 VAL A C 1
ATOM 552 O O . VAL A 1 71 ? -7.777 -3.190 9.698 1.00 97.00 71 VAL A O 1
ATOM 555 N N . VAL A 1 72 ? -8.099 -5.407 9.910 1.00 97.75 72 VAL A N 1
ATOM 556 C CA . VAL A 1 72 ? -6.820 -5.820 9.332 1.00 97.75 72 VAL A CA 1
ATOM 557 C C . VAL A 1 72 ? -7.071 -6.919 8.314 1.00 97.75 72 VAL A C 1
ATOM 559 O O . VAL A 1 72 ? -7.713 -7.922 8.618 1.00 97.75 72 VAL A O 1
ATOM 562 N N . ILE A 1 73 ? -6.520 -6.755 7.113 1.00 96.75 73 ILE A N 1
ATOM 563 C CA . ILE A 1 73 ? -6.553 -7.781 6.070 1.00 96.75 73 ILE A CA 1
ATOM 564 C C . ILE A 1 73 ? -5.121 -8.162 5.713 1.00 96.75 73 ILE A C 1
ATOM 566 O O . ILE A 1 73 ? -4.335 -7.329 5.262 1.00 96.75 73 ILE A O 1
ATOM 570 N N . ALA A 1 74 ? -4.789 -9.444 5.866 1.00 94.88 74 ALA A N 1
ATOM 571 C CA . ALA A 1 74 ? -3.505 -9.994 5.450 1.00 94.88 74 ALA A CA 1
ATOM 572 C C . ALA A 1 74 ? -3.651 -10.777 4.138 1.00 94.88 74 ALA A C 1
ATOM 574 O O . ALA A 1 74 ? -4.394 -11.756 4.057 1.00 94.88 74 ALA A O 1
ATOM 575 N N . ARG A 1 75 ? -2.887 -10.386 3.114 1.00 91.19 75 ARG A N 1
ATOM 576 C CA . ARG A 1 75 ? -2.770 -11.121 1.851 1.00 91.19 75 ARG A CA 1
ATOM 577 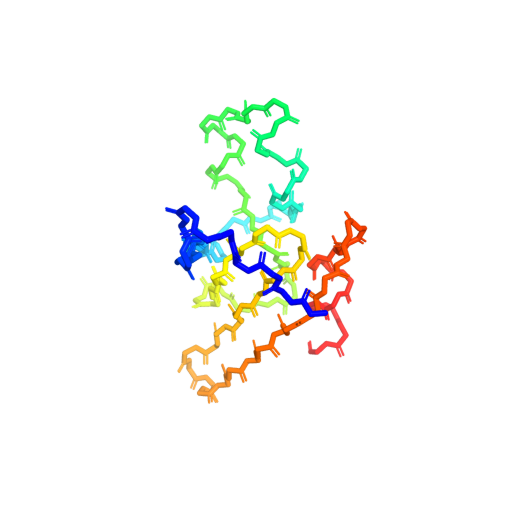C C . ARG A 1 75 ? -1.443 -11.869 1.807 1.00 91.19 75 ARG A C 1
ATOM 579 O O . ARG A 1 75 ? -0.389 -11.284 1.555 1.00 91.19 75 ARG A O 1
ATOM 586 N N . HIS A 1 76 ? -1.516 -13.190 1.944 1.00 81.88 76 HIS A N 1
ATOM 587 C CA . HIS A 1 76 ? -0.361 -14.095 1.898 1.00 81.88 76 HIS A CA 1
ATOM 588 C C . HIS A 1 76 ? -0.119 -14.730 0.503 1.00 81.88 76 HIS A C 1
ATOM 590 O O . HIS A 1 76 ? 0.541 -15.761 0.366 1.00 81.88 76 HIS A O 1
ATOM 596 N N . GLY A 1 77 ? -0.674 -14.145 -0.563 1.00 76.12 77 GLY A N 1
ATOM 597 C CA . GLY A 1 77 ? -0.484 -14.617 -1.938 1.00 76.12 77 GLY A CA 1
ATOM 598 C C . GLY A 1 77 ? 0.835 -14.148 -2.561 1.00 76.12 77 GLY A C 1
ATOM 599 O O . GLY A 1 77 ? 1.355 -13.088 -2.219 1.00 76.12 77 GLY A O 1
ATOM 600 N N . VAL A 1 78 ? 1.348 -14.894 -3.541 1.00 78.12 78 VAL A N 1
ATOM 601 C CA . VAL A 1 78 ? 2.443 -14.445 -4.417 1.00 78.12 78 VAL A CA 1
ATOM 602 C C . VAL A 1 78 ? 1.858 -14.238 -5.804 1.00 78.12 78 VAL A C 1
ATOM 604 O O . VAL A 1 78 ? 1.438 -15.201 -6.436 1.00 78.12 78 VAL A O 1
ATOM 607 N N . ALA A 1 79 ? 1.808 -12.995 -6.271 1.00 80.62 79 ALA A N 1
ATOM 608 C CA . ALA A 1 79 ? 1.430 -12.695 -7.646 1.00 80.62 79 ALA A CA 1
ATOM 609 C C . ALA A 1 79 ? 2.268 -11.523 -8.147 1.00 80.62 79 ALA A C 1
ATOM 611 O O . ALA A 1 79 ? 2.256 -10.459 -7.536 1.00 80.62 79 ALA A O 1
ATOM 612 N N . ARG A 1 80 ? 2.987 -11.723 -9.258 1.00 74.12 80 ARG A N 1
ATOM 613 C CA . ARG A 1 80 ? 3.753 -10.646 -9.908 1.00 74.12 80 ARG A CA 1
ATOM 614 C C . ARG A 1 80 ? 2.851 -9.540 -10.460 1.00 74.12 80 ARG A C 1
ATOM 616 O O . ARG A 1 80 ? 3.303 -8.421 -10.600 1.00 74.12 80 ARG A O 1
ATOM 623 N N . SER A 1 81 ? 1.598 -9.869 -10.761 1.00 84.94 81 SER A N 1
ATOM 624 C CA . SER A 1 81 ? 0.596 -8.962 -11.324 1.00 84.94 81 SER A CA 1
ATOM 625 C C . SER A 1 81 ? -0.417 -8.465 -10.287 1.00 84.94 81 SER A C 1
ATOM 627 O O . SER A 1 81 ? -1.538 -8.111 -10.652 1.00 84.94 81 SER A O 1
ATOM 629 N N . TRP A 1 82 ? -0.097 -8.536 -8.990 1.00 90.06 82 TRP A N 1
ATOM 630 C CA . TRP A 1 82 ? -0.997 -8.005 -7.968 1.00 90.06 82 TRP A CA 1
ATOM 631 C C . TRP A 1 82 ? -1.154 -6.493 -8.136 1.00 90.06 82 TRP A C 1
ATOM 633 O O . TRP A 1 82 ? -0.170 -5.801 -8.371 1.00 90.06 82 TRP A O 1
ATOM 643 N N . ARG A 1 83 ? -2.388 -6.003 -7.987 1.00 91.31 83 ARG A N 1
ATOM 644 C CA . ARG A 1 83 ? -2.699 -4.574 -7.974 1.00 91.31 83 ARG A CA 1
ATOM 645 C C . ARG A 1 83 ? -3.543 -4.253 -6.751 1.00 91.31 83 ARG A C 1
ATOM 647 O O . ARG A 1 83 ? -4.568 -4.896 -6.518 1.00 91.31 83 ARG A O 1
ATOM 654 N N . ASP A 1 84 ? -3.097 -3.274 -5.984 1.00 92.88 84 ASP A N 1
ATOM 655 C CA . ASP A 1 84 ? -3.729 -2.805 -4.761 1.00 92.88 84 ASP A CA 1
ATOM 656 C C . ASP A 1 84 ? -5.061 -2.107 -5.067 1.00 92.88 84 ASP A C 1
ATOM 658 O O . ASP A 1 84 ? -6.065 -2.377 -4.407 1.00 92.88 84 ASP A O 1
ATOM 662 N N . GLY A 1 85 ? -5.114 -1.284 -6.119 1.00 93.69 85 GLY A N 1
ATOM 663 C CA . GLY A 1 85 ? -6.287 -0.472 -6.444 1.00 93.69 85 GLY A CA 1
ATOM 664 C C . GLY A 1 85 ? -7.580 -1.274 -6.668 1.00 93.69 85 GLY A C 1
ATOM 665 O O . GLY A 1 85 ? -8.598 -0.955 -6.053 1.00 93.69 85 GLY A O 1
ATOM 666 N N . PRO A 1 86 ? -7.602 -2.307 -7.536 1.00 93.81 86 PRO A N 1
ATOM 667 C CA . PRO A 1 86 ? -8.791 -3.134 -7.743 1.00 93.81 86 PRO A CA 1
ATOM 668 C C . PRO A 1 86 ? -9.268 -3.843 -6.476 1.00 93.81 86 PRO A C 1
ATOM 670 O O . PRO A 1 86 ? -10.471 -3.903 -6.244 1.00 93.81 86 PRO A O 1
ATOM 673 N N . PHE A 1 87 ? -8.340 -4.345 -5.654 1.00 94.12 87 PHE A N 1
ATOM 674 C CA . PHE A 1 87 ? -8.684 -4.969 -4.382 1.00 94.12 87 PHE A CA 1
ATOM 675 C C . PHE A 1 87 ? -9.328 -3.950 -3.442 1.00 94.12 87 PHE A C 1
ATOM 677 O O . PHE A 1 87 ? -10.456 -4.159 -3.022 1.00 94.12 87 PHE A O 1
ATOM 684 N N . LEU A 1 88 ? -8.673 -2.809 -3.205 1.00 95.31 88 LEU A N 1
ATOM 685 C CA . LEU A 1 88 ? -9.147 -1.750 -2.305 1.00 95.31 88 LEU A CA 1
ATOM 686 C C . LEU A 1 88 ? -10.465 -1.095 -2.743 1.00 95.31 88 LEU A C 1
ATOM 688 O O . LEU A 1 88 ? -11.082 -0.406 -1.943 1.00 95.31 88 LEU A O 1
ATOM 692 N N . ARG A 1 89 ? -10.907 -1.261 -3.991 1.00 94.50 89 ARG A N 1
ATOM 693 C CA . ARG A 1 89 ? -12.240 -0.811 -4.432 1.00 94.50 89 ARG A CA 1
ATOM 694 C C . ARG A 1 89 ? -13.349 -1.830 -4.182 1.00 94.50 89 ARG A C 1
ATOM 696 O O . ARG A 1 89 ? -14.514 -1.458 -4.232 1.00 94.50 89 ARG A O 1
ATOM 703 N N . ALA A 1 90 ? -12.995 -3.098 -4.000 1.00 94.25 90 ALA A N 1
ATOM 704 C CA . ALA A 1 90 ? -13.944 -4.192 -3.810 1.00 94.25 90 ALA A CA 1
ATOM 705 C C . ALA A 1 90 ? -14.282 -4.454 -2.331 1.00 94.25 90 ALA A C 1
ATOM 707 O O . ALA A 1 90 ? -15.139 -5.290 -2.049 1.00 94.25 90 ALA A O 1
ATOM 708 N N . ILE A 1 91 ? -13.592 -3.770 -1.419 1.00 90.31 91 ILE A N 1
ATOM 709 C CA . ILE A 1 91 ? -13.774 -3.815 0.037 1.00 90.31 91 ILE A CA 1
ATOM 710 C C . ILE A 1 91 ? -14.283 -2.483 0.563 1.00 90.31 91 ILE A C 1
ATOM 712 O O . ILE A 1 91 ? -13.860 -1.434 0.022 1.00 90.31 91 ILE A O 1
#

Secondary structure (DSSP, 8-state):
----BTTB-----EEEE--SSEE--HHHHTTTTPPHHHHHSEES-SSS-TT-EEEE-STT-EEEEETTTTEEEEE----TT--HHHHHHH-